Protein AF-A0A1W9RMM0-F1 (afdb_monomer_lite)

Sequence (88 aa):
TDHLNISREGDDLFVDDAKLTVAISTVSPVSSLFHFGINIDPSGAPVRAAGLGELGIDPRQAAELVLGRYSDECKSIELAVRKVRGTL

Secondary structure (DSSP, 8-state):
-----EEEETTEEEETTEE-EEEEEEE-SS-EEEEEEE-S--TT-SS-B--TTTTT--HHHHHHHHHHHHHHHHHHHHHHHHSS----

Structure (mmCIF, N/CA/C/O backbone):
data_AF-A0A1W9RMM0-F1
#
_entry.id   AF-A0A1W9RMM0-F1
#
loop_
_atom_site.group_PDB
_atom_site.id
_atom_site.type_symbol
_atom_site.label_atom_id
_atom_site.label_alt_id
_atom_site.label_comp_id
_atom_site.label_asym_id
_atom_site.label_entity_id
_atom_site.label_seq_id
_atom_site.pdbx_PDB_ins_code
_atom_site.Cartn_x
_atom_site.Cartn_y
_atom_site.Cartn_z
_atom_site.occupancy
_atom_site.B_iso_or_equiv
_atom_site.auth_seq_id
_atom_site.auth_comp_id
_atom_site.auth_asym_id
_atom_site.auth_atom_id
_atom_site.pdbx_PDB_model_num
ATOM 1 N N . THR A 1 1 ? -6.779 -19.591 20.986 1.00 45.53 1 THR A N 1
ATOM 2 C CA . THR A 1 1 ? -6.335 -18.262 20.539 1.00 45.53 1 THR A CA 1
ATOM 3 C C . THR A 1 1 ? -7.077 -18.018 19.261 1.00 45.53 1 THR A C 1
ATOM 5 O O . THR A 1 1 ? -6.836 -18.771 18.327 1.00 45.53 1 THR A O 1
ATOM 8 N N . ASP A 1 2 ? -8.064 -17.127 19.256 1.00 60.59 2 ASP A N 1
ATOM 9 C CA . ASP A 1 2 ? -8.828 -16.868 18.035 1.00 60.59 2 ASP A CA 1
ATOM 10 C C . ASP A 1 2 ? -7.852 -16.386 16.960 1.00 60.59 2 ASP A C 1
ATOM 12 O O . ASP A 1 2 ? -7.071 -15.456 17.173 1.00 60.59 2 ASP A O 1
ATOM 16 N N . HIS A 1 3 ? -7.775 -17.136 15.866 1.00 69.56 3 HIS A N 1
ATOM 17 C CA . HIS A 1 3 ? -6.858 -16.849 14.778 1.00 69.56 3 HIS A CA 1
ATOM 18 C C . HIS A 1 3 ? -7.432 -15.684 13.979 1.00 69.56 3 HIS A C 1
ATOM 20 O O . HIS A 1 3 ? -8.526 -15.802 13.437 1.00 69.56 3 HIS A O 1
ATOM 26 N N . LEU A 1 4 ? -6.693 -14.577 13.899 1.00 80.94 4 LEU A N 1
ATOM 27 C CA . LEU A 1 4 ? -7.048 -13.465 13.025 1.00 80.94 4 LEU A CA 1
ATOM 28 C C . LEU A 1 4 ? -6.969 -13.949 11.571 1.00 80.94 4 LEU A C 1
ATOM 30 O O . LEU A 1 4 ? -5.876 -14.224 11.067 1.00 80.94 4 LEU A O 1
ATOM 34 N N . ASN A 1 5 ? -8.119 -14.109 10.921 1.00 92.56 5 ASN A N 1
ATOM 35 C CA . ASN A 1 5 ? -8.182 -14.575 9.544 1.00 92.56 5 ASN A CA 1
ATOM 36 C C . ASN A 1 5 ? -7.972 -13.391 8.598 1.00 92.56 5 ASN A C 1
ATOM 38 O O . ASN A 1 5 ? -8.855 -12.551 8.436 1.00 92.56 5 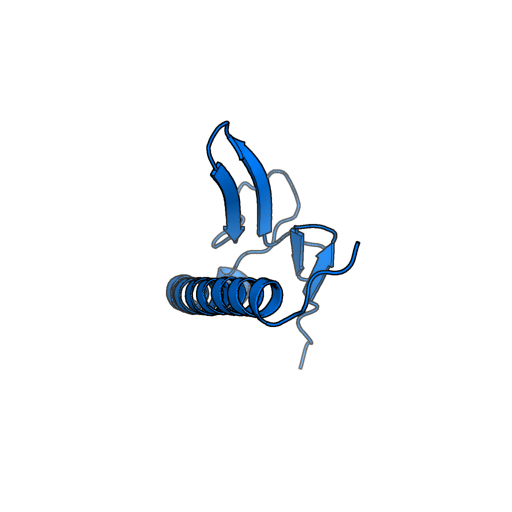ASN A O 1
ATOM 42 N N . ILE A 1 6 ? -6.788 -13.327 7.993 1.00 94.81 6 ILE A N 1
ATOM 43 C CA . ILE A 1 6 ? -6.439 -12.301 7.013 1.00 94.81 6 ILE A CA 1
ATOM 44 C C . ILE A 1 6 ? -6.415 -12.941 5.633 1.00 94.81 6 ILE A C 1
ATOM 46 O O . ILE A 1 6 ? -5.671 -13.896 5.396 1.00 94.81 6 ILE A O 1
ATOM 50 N N . SER A 1 7 ? -7.177 -12.373 4.706 1.00 96.88 7 SER A N 1
ATOM 51 C CA . SER A 1 7 ? -7.170 -12.772 3.303 1.00 96.88 7 SER A CA 1
ATOM 52 C C . SER A 1 7 ? -6.805 -11.592 2.401 1.00 96.88 7 SER A C 1
ATOM 54 O O . SER A 1 7 ? -6.868 -10.423 2.789 1.00 96.88 7 SER A O 1
ATOM 56 N N . ARG A 1 8 ? -6.373 -11.918 1.181 1.00 97.38 8 ARG A N 1
ATOM 57 C CA . ARG A 1 8 ? -6.155 -10.954 0.103 1.00 97.38 8 ARG A CA 1
ATOM 58 C C . ARG A 1 8 ? -7.049 -11.328 -1.063 1.00 97.38 8 ARG A C 1
ATOM 60 O O . ARG A 1 8 ? -6.959 -12.451 -1.560 1.00 97.38 8 ARG A O 1
ATOM 67 N N . GLU A 1 9 ? -7.812 -10.364 -1.549 1.00 96.56 9 GLU A N 1
ATOM 68 C CA . GLU A 1 9 ? -8.617 -10.491 -2.758 1.00 96.56 9 GLU A CA 1
ATOM 69 C C . GLU A 1 9 ? -8.220 -9.366 -3.712 1.00 96.56 9 GLU A C 1
ATOM 71 O O . GLU A 1 9 ? -8.462 -8.193 -3.448 1.00 96.56 9 GLU A O 1
ATOM 76 N N . GLY A 1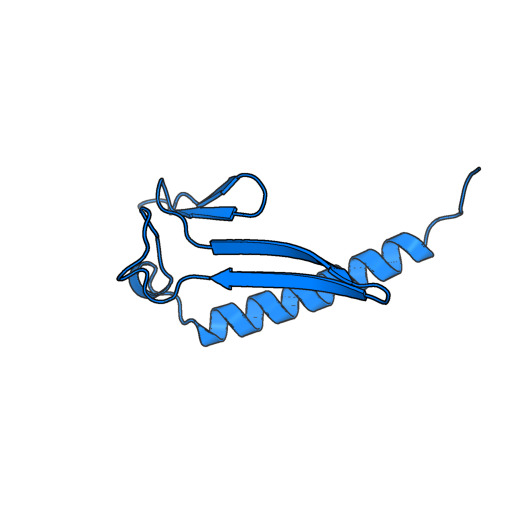 10 ? -7.535 -9.710 -4.807 1.00 96.25 10 GLY A N 1
ATOM 77 C CA . GLY A 1 10 ? -6.974 -8.698 -5.703 1.00 96.25 10 GLY A CA 1
ATOM 78 C C . GLY A 1 10 ? -5.942 -7.815 -4.993 1.00 96.25 10 GLY A C 1
ATOM 79 O O . GLY A 1 10 ? -4.903 -8.313 -4.541 1.00 96.25 10 GLY A O 1
ATOM 80 N N . ASP A 1 11 ? -6.215 -6.516 -4.939 1.00 95.81 11 ASP A N 1
ATOM 81 C CA . ASP A 1 11 ? -5.403 -5.480 -4.298 1.00 95.81 11 ASP A CA 1
ATOM 82 C C . ASP A 1 11 ? -5.909 -5.069 -2.901 1.00 95.81 11 ASP A C 1
ATOM 84 O O . ASP A 1 11 ? -5.285 -4.239 -2.238 1.00 95.81 11 ASP A O 1
ATOM 88 N N . ASP A 1 12 ? -6.974 -5.706 -2.412 1.00 96.88 12 ASP A N 1
ATOM 89 C CA . ASP A 1 12 ? -7.546 -5.463 -1.094 1.00 96.88 12 ASP A CA 1
ATOM 90 C C . ASP A 1 12 ? -7.151 -6.549 -0.079 1.00 96.88 12 ASP A C 1
ATOM 92 O O . ASP A 1 12 ? -7.039 -7.738 -0.398 1.00 96.88 12 ASP A O 1
ATOM 96 N N . LEU A 1 13 ? -6.974 -6.136 1.176 1.00 97.44 13 LEU A N 1
ATOM 97 C CA . LEU A 1 13 ? -6.848 -7.012 2.336 1.00 97.44 13 LEU A CA 1
ATOM 98 C C . LEU A 1 13 ? -8.139 -6.988 3.151 1.00 97.44 13 LEU A C 1
ATOM 100 O O . LEU A 1 13 ? -8.760 -5.934 3.319 1.00 97.44 13 LEU A O 1
ATOM 104 N N . PHE A 1 14 ? -8.490 -8.142 3.706 1.00 97.44 14 PHE A N 1
ATOM 105 C CA . PHE A 1 14 ? -9.664 -8.336 4.548 1.00 97.44 14 PHE A CA 1
ATOM 106 C C . PHE A 1 14 ? -9.268 -8.954 5.883 1.00 97.44 14 PHE A C 1
ATOM 108 O O . PHE A 1 14 ? -8.321 -9.740 5.961 1.00 97.44 14 PHE A O 1
ATOM 115 N N . VAL A 1 15 ? -10.018 -8.596 6.921 1.00 96.94 15 VAL A N 1
ATOM 116 C CA . VAL A 1 15 ? -10.069 -9.320 8.190 1.00 96.94 15 VAL A CA 1
ATOM 117 C C . VAL A 1 15 ? -11.449 -9.952 8.264 1.00 96.94 15 VAL A C 1
ATOM 119 O O . VAL A 1 15 ? -12.451 -9.239 8.252 1.00 96.94 15 VAL A O 1
ATOM 122 N N . ASP A 1 16 ? -11.497 -11.281 8.280 1.00 93.81 16 ASP A N 1
ATOM 123 C CA . ASP A 1 16 ? -12.730 -12.044 8.080 1.00 93.81 16 ASP A CA 1
ATOM 124 C C . ASP A 1 16 ? -13.467 -11.605 6.799 1.00 93.81 16 ASP A C 1
ATOM 126 O O . ASP A 1 16 ? -12.950 -11.800 5.700 1.00 93.81 16 ASP A O 1
ATOM 130 N N . ASP A 1 17 ? -14.660 -11.013 6.921 1.00 94.06 17 ASP A N 1
ATOM 131 C CA . ASP A 1 17 ? -15.458 -10.490 5.805 1.00 94.06 17 ASP A CA 1
ATOM 132 C C . ASP A 1 17 ? -15.469 -8.950 5.727 1.00 94.06 17 ASP A C 1
ATOM 134 O O . ASP A 1 17 ? -16.248 -8.357 4.975 1.00 94.06 17 ASP A O 1
ATOM 138 N N . ALA A 1 18 ? -14.602 -8.291 6.498 1.00 97.06 18 ALA A N 1
ATOM 139 C CA . ALA A 1 18 ? -14.506 -6.843 6.597 1.00 97.06 18 ALA A CA 1
ATOM 140 C C . ALA A 1 18 ? -13.255 -6.313 5.878 1.00 97.06 18 ALA A C 1
ATOM 142 O O . ALA A 1 18 ? -12.128 -6.756 6.110 1.00 97.06 18 ALA A O 1
ATOM 143 N N . LYS A 1 19 ? -13.446 -5.331 4.992 1.00 97.94 19 LYS A N 1
ATOM 144 C CA . LYS A 1 19 ? -12.375 -4.768 4.161 1.00 97.94 19 LYS A CA 1
ATOM 145 C C . LYS A 1 19 ? -11.452 -3.863 4.983 1.00 97.94 19 LYS A C 1
ATOM 147 O O . LYS A 1 19 ? -11.910 -2.885 5.571 1.00 97.94 19 LYS A O 1
ATOM 152 N N . LEU A 1 20 ? -10.154 -4.162 5.013 1.00 98.06 20 LEU A N 1
ATOM 153 C CA . LEU A 1 20 ? -9.156 -3.423 5.798 1.00 98.06 20 LEU A CA 1
ATOM 154 C C . LEU A 1 20 ? -8.454 -2.329 4.987 1.00 98.06 20 LEU A C 1
ATOM 156 O O . LEU A 1 20 ?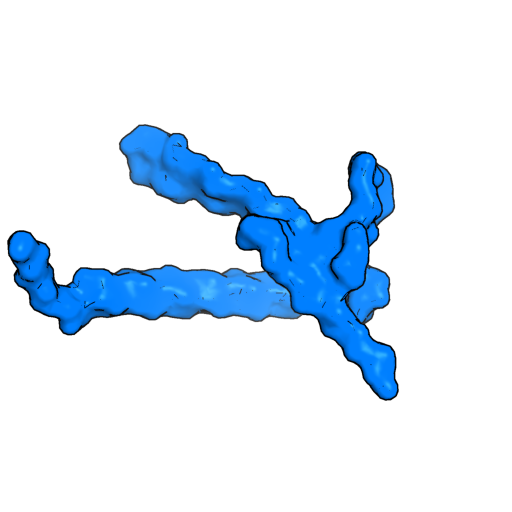 -8.077 -1.289 5.534 1.00 98.06 20 LEU A O 1
ATOM 160 N N . THR A 1 21 ? -8.240 -2.567 3.694 1.00 98.00 21 THR A N 1
ATOM 161 C CA . THR A 1 21 ? -7.446 -1.667 2.850 1.00 98.00 21 THR A CA 1
ATOM 162 C C . THR A 1 21 ? -8.203 -1.210 1.624 1.00 98.00 21 THR A C 1
ATOM 164 O O . THR A 1 21 ? -9.164 -1.840 1.202 1.00 98.00 21 THR A O 1
ATOM 167 N N . VAL A 1 22 ? -7.733 -0.117 1.037 1.00 97.31 22 VAL A N 1
ATOM 168 C CA . VAL A 1 22 ? -8.056 0.291 -0.329 1.00 97.31 22 VAL A CA 1
ATOM 169 C C . VAL A 1 22 ? -6.756 0.471 -1.093 1.00 97.31 22 VAL A C 1
ATOM 171 O O . VAL A 1 22 ? -5.777 0.991 -0.554 1.00 97.31 22 VAL A O 1
ATOM 174 N N . ALA A 1 23 ? -6.744 0.063 -2.350 1.00 96.88 23 ALA A N 1
ATOM 175 C CA . ALA A 1 23 ? -5.600 0.226 -3.224 1.00 96.88 23 ALA A CA 1
ATOM 176 C C . ALA A 1 23 ? -6.058 0.725 -4.594 1.00 96.88 23 ALA A C 1
ATOM 178 O O . ALA A 1 23 ? -7.167 0.446 -5.042 1.00 96.88 23 ALA A O 1
ATOM 179 N N . ILE A 1 24 ? -5.213 1.517 -5.247 1.00 97.50 24 ILE A N 1
ATOM 180 C CA . ILE A 1 24 ? -5.372 1.836 -6.662 1.00 97.50 24 ILE A CA 1
ATOM 181 C C . ILE A 1 24 ? -4.005 2.099 -7.276 1.00 97.50 24 ILE A C 1
ATOM 183 O O . ILE A 1 24 ? -3.145 2.754 -6.681 1.00 97.50 24 ILE A O 1
ATOM 187 N N . SER A 1 25 ? -3.809 1.602 -8.491 1.00 97.00 25 SER A N 1
ATOM 188 C CA . SER A 1 25 ? -2.629 1.892 -9.297 1.00 97.00 25 SER A CA 1
ATOM 189 C C . SER A 1 25 ? -3.040 2.474 -10.643 1.00 97.00 25 SER A C 1
ATOM 191 O O . SER A 1 25 ? -4.057 2.100 -11.223 1.00 97.00 25 SER A O 1
ATOM 193 N N . THR A 1 26 ? -2.267 3.440 -11.123 1.00 97.81 26 THR A N 1
ATOM 194 C CA . THR A 1 26 ? -2.452 4.055 -12.438 1.00 97.81 26 THR A CA 1
ATOM 195 C C . THR A 1 26 ? -1.112 4.542 -12.981 1.00 97.81 26 THR A C 1
ATOM 197 O O . THR A 1 26 ? -0.096 4.524 -12.284 1.00 97.81 26 THR A O 1
ATOM 200 N N . VAL A 1 27 ? -1.091 4.988 -14.231 1.00 98.25 27 VAL A N 1
ATOM 201 C CA . VAL A 1 27 ? 0.089 5.572 -14.869 1.00 98.25 27 VAL A CA 1
ATOM 202 C C . VAL A 1 27 ? -0.193 7.015 -15.269 1.00 98.25 27 VAL A C 1
ATOM 204 O O . VAL A 1 27 ? -1.281 7.354 -15.729 1.00 98.25 27 VAL A O 1
ATOM 207 N N . SER A 1 28 ? 0.803 7.874 -15.089 1.00 97.44 28 SER A N 1
ATOM 208 C CA . SER A 1 28 ? 0.866 9.194 -15.712 1.00 97.44 28 SER A CA 1
ATOM 209 C C . SER A 1 28 ? 1.761 9.130 -16.956 1.00 97.44 28 SER A C 1
ATOM 211 O O . SER A 1 28 ? 2.419 8.112 -17.185 1.00 97.44 28 SER A O 1
ATOM 213 N N . PRO A 1 29 ? 1.869 10.215 -17.744 1.00 98.19 29 PRO A N 1
ATOM 214 C CA . PRO A 1 29 ? 2.779 10.248 -18.888 1.00 98.19 29 PRO A CA 1
ATOM 215 C C . PRO A 1 29 ? 4.249 9.955 -18.547 1.00 98.19 29 PRO A C 1
ATOM 217 O O . PRO A 1 29 ? 5.011 9.589 -19.437 1.00 98.19 29 PRO A O 1
ATOM 220 N N . VAL A 1 30 ? 4.663 10.142 -17.287 1.00 97.94 30 VAL A N 1
ATOM 221 C CA . VAL A 1 30 ? 6.077 10.070 -16.874 1.00 97.94 30 VAL A CA 1
ATOM 222 C C . VAL A 1 30 ? 6.331 9.183 -15.654 1.00 97.94 30 VAL A C 1
ATOM 224 O O . VAL A 1 30 ? 7.471 9.077 -15.207 1.00 97.94 30 VAL A O 1
ATOM 227 N N . SER A 1 31 ? 5.304 8.561 -15.074 1.00 97.56 31 SER A N 1
ATOM 228 C CA . SER A 1 31 ? 5.455 7.770 -13.848 1.00 97.56 31 SER A CA 1
ATOM 229 C C . SER A 1 31 ? 4.339 6.748 -13.661 1.00 97.56 31 SER A C 1
ATOM 231 O O . SER A 1 31 ? 3.269 6.851 -14.254 1.00 97.56 31 SER A O 1
ATOM 233 N N . SER A 1 32 ? 4.576 5.776 -12.783 1.00 97.00 32 SER A N 1
ATOM 234 C CA . SER A 1 32 ? 3.512 4.964 -12.185 1.00 97.00 32 SER A CA 1
ATOM 235 C C . SER A 1 32 ? 3.124 5.560 -10.834 1.00 97.00 32 SER A C 1
ATOM 237 O O . SER A 1 32 ? 3.989 6.025 -10.091 1.00 97.00 32 SER A O 1
ATOM 239 N N . LEU A 1 33 ? 1.830 5.570 -10.528 1.00 96.88 33 LEU A N 1
ATOM 240 C CA . LEU A 1 33 ? 1.272 6.058 -9.273 1.00 96.88 33 LEU A CA 1
ATOM 241 C C . LEU A 1 33 ? 0.557 4.912 -8.571 1.00 96.88 33 LEU A C 1
ATOM 243 O O . LEU A 1 33 ? -0.220 4.184 -9.186 1.00 96.88 33 LEU A O 1
ATOM 247 N N . PHE A 1 34 ? 0.797 4.792 -7.273 1.00 95.50 34 PHE A N 1
ATOM 248 C CA . PHE A 1 34 ? 0.144 3.821 -6.413 1.00 95.50 34 PHE A CA 1
ATOM 249 C C . PHE A 1 34 ? -0.336 4.529 -5.150 1.00 95.50 34 PHE A C 1
ATOM 251 O O . PHE A 1 34 ? 0.446 5.212 -4.486 1.00 95.50 34 PHE A O 1
ATOM 258 N N . HIS A 1 35 ? -1.621 4.390 -4.841 1.00 96.31 35 HIS A N 1
ATOM 259 C CA . HIS A 1 35 ? -2.203 4.835 -3.583 1.00 96.31 35 HIS A CA 1
ATOM 260 C C . HIS A 1 35 ? -2.670 3.610 -2.807 1.00 96.31 35 HIS A C 1
ATOM 262 O O . HIS A 1 35 ? -3.392 2.769 -3.338 1.00 96.31 35 HIS A O 1
ATOM 268 N N . PHE A 1 36 ? -2.261 3.542 -1.546 1.00 96.88 36 PHE A N 1
ATOM 269 C CA . PHE A 1 36 ? -2.614 2.475 -0.628 1.00 96.88 36 PHE A CA 1
ATOM 270 C C . PHE A 1 36 ? -3.078 3.088 0.687 1.00 96.88 36 PHE A C 1
ATOM 272 O O . PHE A 1 36 ? -2.358 3.885 1.291 1.00 96.88 36 PHE A O 1
ATOM 279 N N . GLY A 1 37 ? -4.285 2.728 1.106 1.00 97.19 37 GLY A N 1
ATOM 280 C CA . GLY A 1 37 ? -4.894 3.152 2.357 1.00 97.19 37 GLY A CA 1
ATOM 281 C C . GLY A 1 37 ? -5.158 1.951 3.253 1.00 97.19 37 GLY A C 1
ATOM 282 O O . GLY A 1 37 ? -5.659 0.929 2.791 1.00 97.19 37 GLY A O 1
ATOM 283 N N . ILE A 1 38 ? -4.843 2.090 4.539 1.00 97.69 38 ILE A N 1
ATOM 284 C CA . ILE A 1 38 ? -5.231 1.146 5.588 1.00 97.69 38 ILE A CA 1
ATOM 285 C C . ILE A 1 38 ? -6.164 1.895 6.536 1.00 97.69 38 ILE A C 1
ATOM 287 O O . ILE A 1 38 ? -5.816 2.975 7.019 1.00 97.69 38 ILE A O 1
ATOM 291 N N . ASN A 1 39 ? -7.336 1.331 6.810 1.00 98.06 39 ASN A N 1
ATOM 292 C CA . ASN A 1 39 ? -8.280 1.922 7.749 1.00 98.06 39 ASN A CA 1
ATOM 293 C C . ASN A 1 39 ? -7.697 1.897 9.169 1.00 98.06 39 ASN A C 1
ATOM 295 O O . ASN A 1 39 ? -7.297 0.846 9.664 1.00 98.06 39 ASN A O 1
ATOM 299 N N . ILE A 1 40 ? -7.669 3.044 9.849 1.00 97.75 40 ILE A N 1
ATOM 300 C CA . ILE A 1 40 ? -7.334 3.122 11.283 1.00 97.75 40 ILE A CA 1
ATOM 301 C C . ILE A 1 40 ? -8.615 2.983 12.107 1.00 97.75 40 ILE A C 1
ATOM 303 O O . ILE A 1 40 ? -8.708 2.113 12.970 1.00 97.75 40 ILE A O 1
ATOM 307 N N . ASP A 1 41 ? -9.596 3.821 11.777 1.00 96.50 41 ASP A N 1
ATOM 308 C CA . ASP A 1 41 ? -10.969 3.797 12.268 1.00 96.50 41 ASP A CA 1
ATOM 309 C C . ASP A 1 41 ? -11.887 3.637 11.043 1.00 96.50 41 ASP A C 1
ATOM 311 O O . ASP A 1 41 ? -11.853 4.497 10.156 1.00 96.50 41 ASP A O 1
ATOM 315 N N . PRO A 1 42 ? -12.657 2.540 10.938 1.00 95.88 42 PRO A N 1
ATOM 316 C CA . PRO A 1 42 ? -13.524 2.287 9.792 1.00 95.88 42 PRO A CA 1
ATOM 317 C C . PRO A 1 42 ? -14.870 3.033 9.873 1.00 95.88 42 PRO A C 1
ATOM 319 O O . PRO A 1 42 ? -15.721 2.861 8.995 1.00 95.88 42 PRO A O 1
ATOM 322 N N . SER A 1 43 ? -15.099 3.848 10.910 1.00 96.38 43 SER A N 1
ATOM 323 C CA . SER A 1 43 ? -16.349 4.587 11.109 1.00 96.38 43 SER A CA 1
ATOM 324 C C . SER A 1 43 ? -16.715 5.439 9.888 1.00 96.38 43 SER A C 1
ATOM 326 O O . SER A 1 43 ? -15.956 6.300 9.449 1.00 96.38 43 SER A O 1
ATOM 328 N N . GLY A 1 44 ? -17.917 5.216 9.348 1.00 95.50 44 GLY A N 1
ATOM 329 C CA . GLY A 1 44 ? -18.429 5.937 8.177 1.00 95.50 44 GLY A CA 1
ATOM 330 C C . GLY A 1 44 ? -18.061 5.323 6.821 1.00 95.50 44 GLY A C 1
ATOM 331 O O . GLY A 1 44 ? -18.455 5.875 5.793 1.00 95.50 44 GLY A O 1
ATOM 332 N N . ALA A 1 45 ? -17.358 4.185 6.789 1.00 96.25 45 ALA A N 1
ATOM 333 C CA . ALA A 1 45 ? -17.129 3.453 5.548 1.00 96.25 45 ALA A CA 1
ATOM 334 C C . ALA A 1 45 ? -18.465 3.007 4.904 1.00 96.25 45 ALA A C 1
ATOM 336 O O . ALA A 1 45 ? -19.369 2.546 5.604 1.00 96.25 45 ALA A O 1
ATOM 337 N N . PRO A 1 46 ? -18.610 3.096 3.567 1.00 95.06 46 PRO A N 1
ATOM 338 C CA . PRO A 1 46 ? -19.847 2.728 2.865 1.00 95.06 46 PRO A CA 1
ATOM 339 C C . PRO A 1 46 ? -20.049 1.207 2.734 1.00 95.06 46 PRO A C 1
ATOM 341 O O . PRO A 1 46 ? -21.054 0.758 2.187 1.00 95.06 46 PRO A O 1
ATOM 344 N N . VAL A 1 47 ? -19.080 0.416 3.197 1.00 94.94 47 VAL A N 1
ATOM 345 C CA . VAL A 1 47 ? -19.064 -1.050 3.180 1.00 94.94 47 VAL A CA 1
ATOM 346 C C . VAL A 1 47 ? -18.614 -1.560 4.544 1.00 94.94 47 VAL A C 1
ATOM 348 O O . VAL A 1 47 ? -18.072 -0.795 5.343 1.00 94.94 47 VAL A O 1
ATOM 351 N N . ARG A 1 48 ? -18.793 -2.859 4.810 1.00 96.88 48 ARG A N 1
ATOM 352 C CA . ARG A 1 48 ? -18.225 -3.477 6.011 1.00 96.88 48 ARG A CA 1
ATOM 353 C C . ARG A 1 48 ? -16.700 -3.363 5.960 1.00 96.88 48 ARG A C 1
ATOM 355 O O . ARG A 1 48 ? -16.067 -3.904 5.053 1.00 96.88 48 ARG A O 1
ATOM 362 N N . ALA A 1 49 ? -16.136 -2.650 6.925 1.00 97.56 49 ALA A N 1
ATOM 363 C CA . ALA A 1 49 ? -14.724 -2.320 6.963 1.00 97.56 49 ALA A CA 1
ATOM 364 C C . ALA A 1 49 ? -14.124 -2.670 8.322 1.00 97.56 49 ALA A C 1
ATOM 366 O O . ALA A 1 49 ? -14.760 -2.462 9.352 1.00 97.56 49 ALA A O 1
ATOM 367 N N . ALA A 1 50 ? -12.905 -3.194 8.273 1.00 97.38 50 ALA A N 1
ATOM 368 C CA . ALA A 1 50 ? -12.057 -3.421 9.429 1.00 97.38 50 ALA A CA 1
ATOM 369 C C . ALA A 1 50 ? -11.091 -2.244 9.591 1.00 97.38 50 ALA A C 1
ATOM 371 O O . ALA A 1 50 ? -10.807 -1.554 8.607 1.00 97.38 50 ALA A O 1
ATOM 372 N N . GLY A 1 51 ? -10.554 -2.023 10.789 1.00 97.31 51 GLY A N 1
ATOM 373 C CA . GLY A 1 51 ? -9.561 -0.984 11.053 1.00 97.31 51 GLY A CA 1
ATOM 374 C C . GLY A 1 51 ? -8.529 -1.356 12.112 1.00 97.31 51 GLY A C 1
ATOM 375 O O . GLY A 1 51 ? -8.791 -2.126 13.027 1.00 97.31 51 GLY A O 1
ATOM 376 N N . LEU A 1 52 ? -7.331 -0.779 12.017 1.00 97.12 52 LEU A N 1
ATOM 377 C CA . LEU A 1 52 ? -6.203 -1.105 12.900 1.00 97.12 52 LEU A CA 1
ATOM 378 C C . LEU A 1 52 ? -6.517 -0.941 14.394 1.00 97.12 52 LEU A C 1
ATOM 380 O O . LEU A 1 52 ? -5.986 -1.700 15.206 1.00 97.12 52 LEU A O 1
ATOM 384 N N . GLY A 1 53 ? -7.381 0.015 14.754 1.00 94.56 53 GLY A N 1
ATOM 385 C CA . GLY A 1 53 ? -7.771 0.249 16.144 1.00 94.56 53 GLY A CA 1
ATOM 386 C C . GLY A 1 53 ? -8.444 -0.963 16.794 1.00 94.56 53 GLY A C 1
ATOM 387 O O . GLY A 1 53 ? -8.114 -1.303 17.928 1.00 94.56 53 GLY A O 1
ATOM 388 N N . GLU A 1 54 ? -9.324 -1.661 16.071 1.00 92.38 54 GLU A N 1
ATOM 389 C CA . GLU A 1 54 ? -10.014 -2.853 16.591 1.00 92.38 54 GLU A CA 1
ATOM 390 C C . GLU A 1 54 ? -9.079 -4.072 16.683 1.00 92.38 54 GLU A C 1
ATOM 392 O O . GLU A 1 54 ? -9.290 -4.967 17.498 1.00 92.38 54 GLU A O 1
ATOM 397 N N . LEU A 1 55 ? -8.001 -4.064 15.891 1.00 92.88 55 LEU A N 1
ATOM 398 C CA . LEU A 1 55 ? -6.951 -5.082 15.886 1.00 92.88 55 LEU A CA 1
ATOM 399 C C . LEU A 1 55 ? -5.879 -4.837 16.961 1.00 92.88 55 LEU A C 1
ATOM 401 O O . LEU A 1 55 ? -4.961 -5.644 17.104 1.00 92.88 55 LEU A O 1
ATOM 405 N N . GLY A 1 56 ? -5.953 -3.718 17.691 1.00 95.06 56 GLY A N 1
ATOM 406 C CA . GLY A 1 56 ? -4.932 -3.320 18.662 1.00 95.06 56 GLY A CA 1
ATOM 407 C C . GLY A 1 56 ? -3.578 -2.985 18.025 1.00 95.06 56 GLY A C 1
ATOM 408 O O . GLY A 1 56 ? -2.543 -3.118 18.677 1.00 95.06 56 GLY A O 1
ATOM 409 N N . ILE A 1 57 ? -3.569 -2.580 16.751 1.00 95.94 57 ILE A N 1
ATOM 410 C CA . ILE A 1 57 ? -2.352 -2.260 16.001 1.00 95.94 57 ILE A CA 1
ATOM 411 C C . ILE A 1 57 ? -2.108 -0.750 16.040 1.00 95.94 57 ILE A C 1
ATOM 413 O O . ILE A 1 57 ? -2.959 0.039 15.633 1.00 95.94 57 ILE A O 1
ATOM 417 N N . ASP A 1 58 ? -0.911 -0.345 16.474 1.00 97.94 58 ASP A N 1
ATOM 418 C CA . ASP A 1 58 ? -0.487 1.054 16.417 1.00 97.94 58 ASP A CA 1
ATOM 419 C C . ASP A 1 58 ? -0.278 1.502 14.955 1.00 97.94 58 ASP A C 1
ATOM 421 O O . ASP A 1 58 ? 0.568 0.932 14.251 1.00 97.94 58 ASP A O 1
ATOM 425 N N . PRO A 1 59 ? -0.998 2.535 14.475 1.00 98.00 59 PRO A N 1
ATOM 426 C CA . PRO A 1 59 ? -0.929 2.945 13.075 1.00 98.00 59 PRO A CA 1
ATOM 427 C C . PRO A 1 59 ? 0.458 3.406 12.634 1.00 98.00 59 PRO A C 1
ATOM 429 O O . PRO A 1 59 ? 0.855 3.172 11.492 1.00 98.00 59 PRO A O 1
ATOM 432 N N . ARG A 1 60 ? 1.210 4.060 13.526 1.00 97.88 60 ARG A N 1
ATOM 433 C CA . ARG A 1 60 ? 2.532 4.590 13.192 1.00 97.88 60 ARG A CA 1
ATOM 434 C C . ARG A 1 60 ? 3.545 3.467 13.008 1.00 97.88 60 ARG A C 1
ATOM 436 O O . ARG A 1 60 ? 4.229 3.440 11.988 1.00 97.88 60 ARG A O 1
ATOM 443 N N . GLN A 1 61 ? 3.608 2.532 13.950 1.00 98.19 61 GLN A N 1
ATOM 444 C CA . GLN A 1 61 ? 4.479 1.362 13.844 1.00 98.19 61 GLN A CA 1
ATOM 445 C C . GLN A 1 61 ? 4.135 0.515 12.616 1.00 98.19 61 GLN A C 1
ATOM 447 O O . GLN A 1 61 ? 5.035 0.077 11.897 1.00 98.19 61 GLN A O 1
ATOM 452 N N . ALA A 1 62 ? 2.841 0.328 12.331 1.00 96.75 62 ALA A N 1
ATOM 453 C CA . ALA A 1 62 ? 2.403 -0.363 11.123 1.00 96.75 62 ALA A CA 1
ATOM 454 C C . ALA A 1 62 ? 2.883 0.356 9.851 1.00 96.75 62 ALA A C 1
ATOM 456 O O . ALA A 1 62 ? 3.442 -0.286 8.962 1.00 96.75 62 ALA A O 1
ATOM 457 N N . ALA A 1 63 ? 2.726 1.681 9.775 1.00 97.31 63 ALA A N 1
ATOM 458 C CA . ALA A 1 63 ? 3.167 2.471 8.629 1.00 97.31 63 ALA A CA 1
ATOM 459 C C . ALA A 1 63 ? 4.686 2.397 8.416 1.00 97.31 63 ALA A C 1
ATOM 461 O O . ALA A 1 63 ? 5.135 2.161 7.296 1.00 97.31 63 ALA A O 1
ATOM 462 N N . GLU A 1 64 ? 5.481 2.547 9.478 1.00 98.25 64 GLU A N 1
ATOM 463 C CA . GLU A 1 64 ? 6.945 2.457 9.411 1.00 98.25 64 GLU A CA 1
ATOM 464 C C . GLU A 1 64 ? 7.397 1.071 8.914 1.00 98.25 64 GLU A C 1
ATOM 466 O O . GLU A 1 64 ? 8.249 0.974 8.025 1.00 98.25 64 GLU A O 1
ATOM 471 N N . LEU A 1 65 ? 6.767 -0.004 9.403 1.00 98.19 65 LEU A N 1
ATOM 472 C CA . LEU A 1 65 ? 7.050 -1.369 8.960 1.00 98.19 65 LEU A CA 1
ATOM 473 C C . LEU A 1 65 ? 6.664 -1.600 7.491 1.00 98.19 65 LEU A C 1
ATOM 475 O O . LEU A 1 65 ? 7.445 -2.182 6.736 1.00 98.19 65 LEU A O 1
ATOM 479 N N . VAL A 1 66 ? 5.468 -1.164 7.083 1.00 97.00 66 VAL A N 1
ATOM 480 C CA . VAL A 1 66 ? 4.965 -1.329 5.710 1.00 97.00 66 VAL A CA 1
ATOM 481 C C . VAL A 1 66 ? 5.833 -0.555 4.723 1.00 97.00 66 VAL A C 1
ATOM 483 O O . VAL A 1 66 ? 6.267 -1.126 3.727 1.00 97.00 66 VAL A O 1
ATOM 486 N N . LEU A 1 67 ? 6.143 0.712 5.009 1.00 97.50 67 LEU A N 1
ATOM 487 C CA . LEU A 1 67 ? 6.983 1.544 4.144 1.00 97.50 67 LEU A CA 1
ATOM 488 C C . LEU A 1 67 ? 8.414 1.006 4.049 1.00 97.50 67 LEU A C 1
ATOM 490 O O . LEU A 1 67 ? 8.990 1.003 2.960 1.00 97.50 67 LEU A O 1
ATOM 494 N N . GLY A 1 68 ? 8.970 0.501 5.156 1.00 98.44 68 GLY A N 1
ATOM 495 C CA . GLY A 1 68 ? 10.271 -0.167 5.160 1.00 98.44 68 GLY A CA 1
ATOM 496 C C . GLY A 1 68 ? 10.284 -1.397 4.250 1.00 98.44 68 GLY A C 1
ATOM 497 O O . GLY A 1 68 ? 11.105 -1.487 3.339 1.00 98.44 68 GLY A O 1
ATOM 498 N N . ARG A 1 69 ? 9.310 -2.300 4.422 1.00 98.38 69 ARG A N 1
ATOM 499 C CA . ARG A 1 69 ? 9.179 -3.506 3.586 1.00 98.38 69 ARG A CA 1
ATOM 500 C C . ARG A 1 69 ? 8.911 -3.180 2.120 1.00 98.38 69 ARG A C 1
ATOM 502 O O . ARG A 1 69 ? 9.475 -3.833 1.251 1.00 98.38 69 ARG A O 1
ATOM 509 N N . TYR A 1 70 ? 8.104 -2.160 1.835 1.00 97.19 70 TYR A N 1
ATOM 510 C CA . TYR A 1 70 ? 7.850 -1.707 0.469 1.00 97.19 70 TYR A CA 1
ATOM 511 C C . TYR A 1 70 ? 9.122 -1.164 -0.197 1.00 97.19 70 TYR A C 1
ATOM 513 O O . TYR A 1 70 ? 9.404 -1.486 -1.348 1.00 97.19 70 TYR A O 1
ATOM 521 N N . SER A 1 71 ? 9.938 -0.394 0.535 1.00 98.00 71 SER A N 1
ATOM 522 C CA . SER A 1 71 ? 11.243 0.073 0.047 1.00 98.00 71 SER A CA 1
ATOM 523 C C . SER A 1 71 ? 12.165 -1.094 -0.311 1.00 98.00 71 SER A C 1
ATOM 525 O O . SER A 1 71 ? 12.807 -1.076 -1.363 1.00 98.00 71 SER A O 1
ATOM 527 N N . ASP A 1 72 ? 12.226 -2.111 0.546 1.00 98.62 72 ASP A N 1
ATOM 528 C CA . ASP A 1 72 ? 13.066 -3.285 0.315 1.00 98.62 72 ASP A CA 1
ATOM 529 C C . ASP A 1 72 ? 12.552 -4.148 -0.841 1.00 98.62 72 ASP A C 1
ATOM 531 O O . ASP A 1 72 ? 13.359 -4.632 -1.635 1.00 98.62 72 ASP A O 1
ATOM 535 N N . GLU A 1 73 ? 11.233 -4.259 -1.008 1.00 98.31 73 GLU A N 1
ATOM 536 C CA . GLU A 1 73 ? 10.622 -4.948 -2.146 1.00 98.31 73 GLU A CA 1
ATOM 537 C C . GLU A 1 73 ? 10.937 -4.246 -3.473 1.00 98.31 73 GLU A C 1
ATOM 539 O O . GLU A 1 73 ? 11.370 -4.885 -4.430 1.00 98.31 73 GLU A O 1
ATOM 544 N N . CYS A 1 74 ? 10.845 -2.914 -3.527 1.00 97.50 74 CYS A N 1
ATOM 545 C CA . CYS A 1 74 ? 11.251 -2.151 -4.710 1.00 97.50 74 CYS A CA 1
ATOM 546 C C . CYS A 1 74 ? 12.724 -2.404 -5.081 1.00 97.50 74 CYS A C 1
ATOM 548 O O . CYS A 1 74 ? 13.038 -2.664 -6.245 1.00 97.50 74 CYS A O 1
ATOM 550 N N . LYS A 1 75 ? 13.635 -2.398 -4.096 1.00 98.31 75 LYS A N 1
ATOM 551 C CA . LYS A 1 75 ? 15.062 -2.703 -4.326 1.00 98.31 75 LYS A CA 1
ATOM 552 C C . LYS A 1 75 ? 15.267 -4.144 -4.799 1.00 98.31 75 LYS A C 1
ATOM 554 O O . LYS A 1 75 ? 16.127 -4.392 -5.647 1.00 98.31 75 LYS A O 1
ATOM 559 N N . SER A 1 76 ? 14.507 -5.092 -4.248 1.00 98.50 76 SER A N 1
ATOM 560 C CA . SER A 1 76 ? 14.599 -6.510 -4.606 1.00 98.50 76 SER A CA 1
ATOM 561 C C . SER A 1 76 ? 14.208 -6.725 -6.074 1.00 98.50 76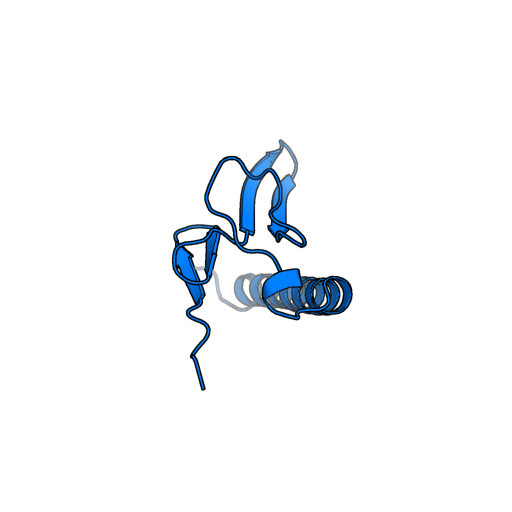 SER A C 1
ATOM 563 O O . SER A 1 76 ? 14.942 -7.393 -6.811 1.00 98.50 76 SER A O 1
ATOM 565 N N . ILE A 1 77 ? 13.130 -6.071 -6.520 1.00 97.81 77 ILE A N 1
ATOM 566 C CA . ILE A 1 77 ? 12.652 -6.073 -7.906 1.00 97.81 77 ILE A CA 1
ATOM 567 C C . ILE A 1 77 ? 13.694 -5.436 -8.827 1.00 97.81 77 ILE A C 1
ATOM 569 O O . ILE A 1 77 ? 14.076 -6.048 -9.826 1.00 97.81 77 ILE A O 1
ATOM 573 N N . GLU A 1 78 ? 14.218 -4.255 -8.479 1.00 97.12 78 GLU A N 1
ATOM 574 C CA . GLU A 1 78 ? 15.262 -3.581 -9.263 1.00 97.12 78 GLU A CA 1
ATOM 575 C C . GLU A 1 78 ? 16.502 -4.457 -9.473 1.00 97.12 78 GLU A C 1
ATOM 577 O O . GLU A 1 78 ? 17.073 -4.495 -10.567 1.00 97.12 78 GLU A O 1
ATOM 58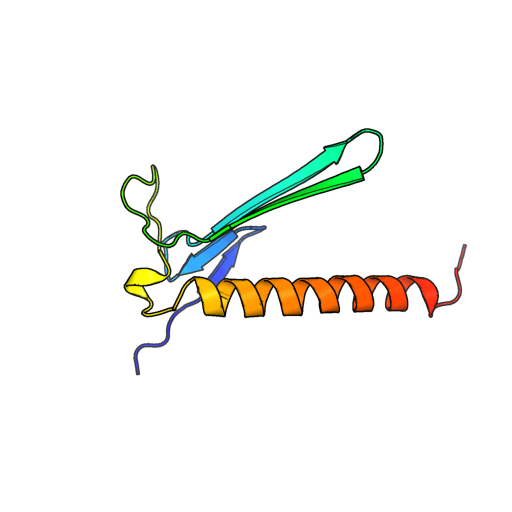2 N N . LEU A 1 79 ? 16.928 -5.180 -8.438 1.00 97.50 79 LEU A N 1
ATOM 583 C CA . LEU A 1 79 ? 18.044 -6.109 -8.550 1.00 97.50 79 LEU A CA 1
ATOM 584 C C . LEU A 1 79 ? 17.675 -7.317 -9.417 1.00 97.50 79 LEU A C 1
ATOM 586 O O . LEU A 1 79 ? 18.472 -7.745 -10.254 1.00 97.50 79 LEU A O 1
ATOM 590 N N . ALA A 1 80 ? 16.479 -7.877 -9.228 1.00 97.06 80 ALA A N 1
ATOM 591 C CA . ALA A 1 80 ? 16.021 -9.053 -9.956 1.00 97.06 80 ALA A CA 1
ATOM 592 C C . ALA A 1 80 ? 15.968 -8.813 -11.470 1.00 97.06 80 ALA A C 1
ATOM 594 O O . ALA A 1 80 ? 16.438 -9.663 -12.227 1.00 97.06 80 ALA A O 1
ATOM 595 N N . VAL A 1 81 ? 15.494 -7.643 -11.906 1.00 95.25 81 VAL A N 1
ATOM 596 C CA . VAL A 1 81 ? 15.432 -7.298 -13.337 1.00 95.25 81 VAL A CA 1
ATOM 597 C C . VAL A 1 81 ? 16.809 -7.020 -13.951 1.00 95.25 81 VAL A C 1
ATOM 599 O O . VAL A 1 81 ? 16.960 -7.112 -15.165 1.00 95.25 81 VAL A O 1
ATOM 602 N N . ARG A 1 82 ? 17.831 -6.715 -13.136 1.00 96.31 82 ARG A N 1
ATOM 603 C CA . ARG A 1 82 ? 19.203 -6.411 -13.595 1.00 96.31 82 ARG A CA 1
ATOM 604 C C . ARG A 1 82 ? 20.174 -7.594 -13.504 1.00 96.31 82 ARG A C 1
ATOM 606 O O . ARG A 1 82 ? 21.218 -7.560 -14.149 1.00 96.31 82 ARG A O 1
ATOM 613 N N . LYS A 1 83 ? 19.872 -8.626 -12.706 1.00 95.12 83 LYS A N 1
ATOM 614 C CA . LYS A 1 83 ? 20.790 -9.757 -12.442 1.00 95.12 83 LYS A CA 1
ATOM 615 C C . LYS A 1 83 ? 20.656 -10.936 -13.410 1.00 95.12 83 LYS A C 1
ATOM 617 O O . LYS A 1 83 ? 21.380 -11.919 -13.268 1.00 95.12 83 LYS A O 1
ATOM 622 N N . VAL A 1 84 ? 19.714 -10.874 -14.349 1.00 94.50 84 VAL A N 1
ATOM 623 C CA . VAL A 1 84 ? 19.439 -11.949 -15.311 1.00 94.50 84 VAL A CA 1
ATOM 624 C C . VAL A 1 84 ? 19.823 -11.524 -16.725 1.00 94.50 84 VAL A C 1
ATOM 626 O O . VAL A 1 84 ? 19.713 -10.356 -17.093 1.00 94.50 84 VAL A O 1
ATOM 629 N N . ARG A 1 85 ? 20.297 -12.476 -17.533 1.00 93.31 85 ARG A N 1
ATOM 630 C CA . ARG A 1 85 ? 20.623 -12.233 -18.942 1.00 93.31 85 ARG A CA 1
ATOM 631 C C . ARG A 1 85 ? 19.329 -12.150 -19.755 1.00 93.31 85 ARG A C 1
ATOM 633 O O . ARG A 1 85 ? 18.540 -13.087 -19.724 1.00 93.31 85 ARG A O 1
ATOM 640 N N . GLY A 1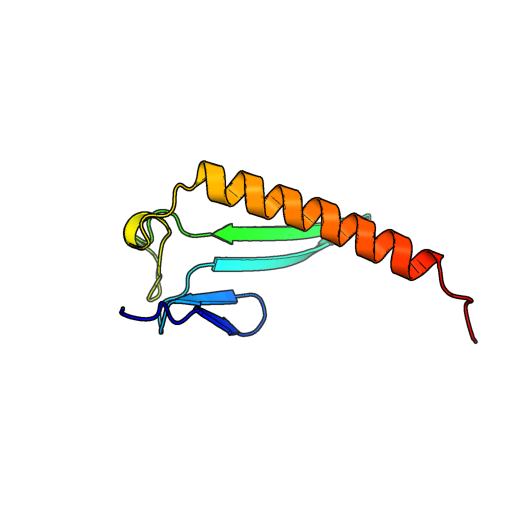 86 ? 19.150 -11.065 -20.507 1.00 90.31 86 GLY A N 1
ATOM 641 C CA . GLY A 1 86 ? 18.024 -10.921 -21.431 1.00 90.31 86 GLY A CA 1
ATOM 642 C C . GLY A 1 86 ? 18.042 -11.981 -22.537 1.00 90.31 86 GLY A C 1
ATOM 643 O O . GLY A 1 86 ? 19.099 -12.282 -23.101 1.00 90.31 86 GLY A O 1
ATOM 644 N N . THR A 1 87 ? 16.871 -12.536 -22.841 1.00 89.69 87 THR A N 1
ATOM 645 C CA . THR A 1 87 ? 16.637 -13.484 -23.939 1.00 89.69 87 THR A CA 1
ATOM 646 C C . THR A 1 87 ? 15.620 -12.886 -24.904 1.00 89.69 87 THR A C 1
ATOM 648 O O . THR A 1 87 ? 14.676 -12.239 -24.454 1.00 89.69 87 THR A O 1
ATOM 651 N N . LEU A 1 88 ? 15.843 -13.075 -26.207 1.00 71.38 88 LEU A N 1
ATOM 652 C CA . LEU A 1 88 ? 14.913 -12.689 -27.273 1.00 71.38 88 LEU A CA 1
ATOM 653 C C . LEU A 1 88 ? 13.907 -13.806 -27.554 1.00 71.38 88 LEU A C 1
ATOM 655 O O . LEU A 1 88 ? 14.312 -14.984 -27.411 1.00 71.38 88 LEU A O 1
#

pLDDT: mean 94.85, std 7.91, range [45.53, 98.62]

Foldseek 3Di:
DPDQDWDDDPPWIDGPPATFKDKDWDDDPVGIDIDIDGAQDCPPPPDRHDHCVVVVHDPVVVVVVVVVVVVVVVVVVVCVVVVDDDDD

Radius of gyration: 16.69 Å; chains: 1; bounding box: 41×28×48 Å